Protein AF-A0A953SEN8-F1 (afdb_monomer_lite)

Secondary structure (DSSP, 8-state):
----B----SS----PPPHHHH-S-TTSEEEEEESS-TTTSS-EEEEEESSTT--SHHHHHHHSHHHHHHHHHHHHHH---SS--TTTT--TT-TTTT-S--HHHHHHHHHHTT-

Foldseek 3Di:
DWQWFFWDDPAWQWLFDPCVQLVDDRQQKTKTWDRQPPPVRTTTIGIATNDPPGPCSVVSCSVVVLVSLVVLLCQLVVDPDDQDDPRHGDDPPDPVNCPPTHSPSSNVTSVVRND

Radius of gyration: 13.32 Å; chains: 1; bounding box: 32×32×33 Å

Organism: NCBI:txid2884831

pLDDT: mean 70.6, std 16.2, range [24.42, 92.44]

Structure (mmCIF, N/CA/C/O backbone):
data_AF-A0A953SEN8-F1
#
_entry.id   AF-A0A953SEN8-F1
#
loop_
_atom_site.group_PDB
_atom_site.id
_atom_site.type_symbol
_atom_site.label_atom_id
_atom_site.label_alt_id
_atom_site.label_comp_id
_atom_site.label_asym_id
_atom_site.label_entity_id
_atom_site.label_seq_id
_atom_site.pdbx_PDB_ins_code
_atom_site.Cartn_x
_at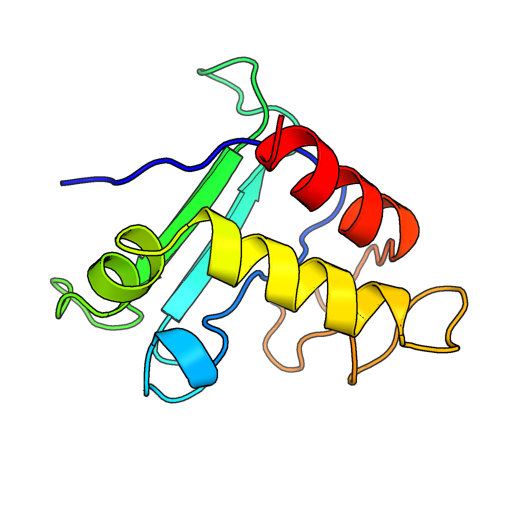om_site.Cartn_y
_atom_site.Cartn_z
_atom_site.occupancy
_atom_site.B_iso_or_equiv
_atom_site.auth_seq_id
_atom_site.auth_comp_id
_atom_site.auth_asym_id
_atom_site.auth_atom_id
_atom_site.pdbx_PDB_model_num
ATOM 1 N N . MET A 1 1 ? 8.966 -0.753 -17.377 1.00 24.42 1 MET A N 1
ATOM 2 C CA . MET A 1 1 ? 7.510 -0.806 -17.622 1.00 24.42 1 MET A CA 1
ATOM 3 C C . MET A 1 1 ? 6.857 -0.508 -16.292 1.00 24.42 1 MET A C 1
ATOM 5 O O . MET A 1 1 ? 6.739 -1.402 -15.468 1.00 24.42 1 MET A O 1
ATOM 9 N N . GLU A 1 2 ? 6.612 0.770 -16.041 1.00 26.69 2 GLU A N 1
ATOM 10 C CA . GLU A 1 2 ? 5.990 1.264 -14.815 1.00 26.69 2 GLU A CA 1
ATOM 11 C C . GLU A 1 2 ? 4.481 1.087 -14.964 1.00 26.69 2 GLU A C 1
ATOM 13 O O . GLU A 1 2 ? 3.890 1.531 -15.948 1.00 26.69 2 GLU A O 1
ATOM 18 N N . TYR A 1 3 ? 3.871 0.366 -14.037 1.00 32.38 3 TYR A N 1
ATOM 19 C CA . TYR A 1 3 ? 2.443 0.090 -14.047 1.00 32.38 3 TYR A CA 1
ATOM 20 C C . TYR A 1 3 ? 1.809 0.939 -12.941 1.00 32.38 3 TYR A C 1
ATOM 22 O O . TYR A 1 3 ? 2.192 0.837 -11.778 1.00 32.38 3 TYR A O 1
ATOM 30 N N . TYR A 1 4 ? 0.882 1.814 -13.327 1.00 30.19 4 TYR A N 1
ATOM 31 C CA . TYR A 1 4 ? 0.318 2.863 -12.479 1.00 30.19 4 TYR A CA 1
ATOM 32 C C . TYR A 1 4 ? -1.112 2.515 -12.059 1.00 30.19 4 TYR A C 1
ATOM 34 O O . TYR A 1 4 ? -1.932 2.165 -12.904 1.00 30.19 4 TYR A O 1
ATOM 42 N N . MET A 1 5 ? -1.429 2.671 -10.775 1.00 35.94 5 MET A N 1
ATOM 43 C CA . MET A 1 5 ? -2.776 2.509 -10.214 1.00 35.94 5 MET A CA 1
ATOM 44 C C . MET A 1 5 ? -3.094 3.719 -9.323 1.00 35.94 5 MET A C 1
ATOM 46 O O . MET A 1 5 ? -2.288 4.062 -8.469 1.00 35.94 5 MET A O 1
ATOM 50 N N . GLN A 1 6 ? -4.221 4.411 -9.528 1.00 30.31 6 GLN A N 1
ATOM 51 C CA . GLN A 1 6 ? -4.495 5.766 -8.996 1.00 30.31 6 GLN A CA 1
ATOM 52 C C . GLN A 1 6 ? -5.653 5.900 -7.971 1.00 30.31 6 GLN A C 1
ATOM 54 O O . GLN A 1 6 ? -6.793 5.760 -8.386 1.00 30.31 6 GLN A O 1
ATOM 59 N N . ALA A 1 7 ? -5.415 6.260 -6.688 1.00 30.50 7 ALA A N 1
ATOM 60 C CA . ALA A 1 7 ? -6.356 7.014 -5.793 1.00 3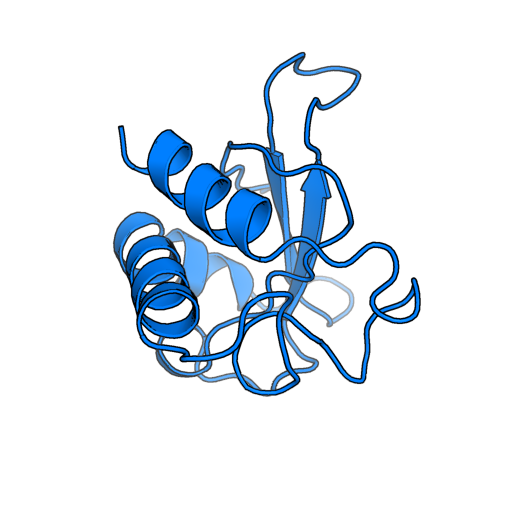0.50 7 ALA A CA 1
ATOM 61 C C . ALA A 1 7 ? -5.614 7.621 -4.533 1.00 30.50 7 ALA A C 1
ATOM 63 O O . ALA A 1 7 ? -4.384 7.549 -4.504 1.00 30.50 7 ALA A O 1
ATOM 64 N N . PHE A 1 8 ? -6.298 8.261 -3.550 1.00 33.97 8 PHE A N 1
ATOM 65 C CA . PHE A 1 8 ? -5.762 9.106 -2.432 1.00 33.97 8 PHE A CA 1
ATOM 66 C C . PHE A 1 8 ? -6.109 8.613 -1.018 1.00 33.97 8 PHE A C 1
ATOM 68 O O . PHE A 1 8 ? -7.293 8.423 -0.766 1.00 33.97 8 PHE A O 1
ATOM 75 N N . SER A 1 9 ? -5.150 8.641 -0.075 1.00 26.56 9 SER A N 1
ATOM 76 C CA . SER A 1 9 ? -5.335 9.080 1.329 1.00 26.56 9 SER A CA 1
ATOM 77 C C . SER A 1 9 ? -4.111 9.879 1.757 1.00 26.56 9 SER A C 1
ATOM 79 O O . SER A 1 9 ? -2.990 9.490 1.409 1.00 26.56 9 SER A O 1
ATOM 81 N N . GLY A 1 10 ? -4.312 10.983 2.481 1.00 28.02 10 GLY A N 1
ATOM 82 C CA . GLY A 1 10 ? -3.243 11.646 3.226 1.00 28.02 10 GLY A CA 1
ATOM 83 C C . GLY A 1 10 ? -2.578 10.620 4.124 1.00 28.02 10 GLY A C 1
ATOM 84 O O . GLY A 1 10 ? -3.260 9.719 4.602 1.00 28.02 10 GLY A O 1
ATOM 85 N N . GLU A 1 11 ? -1.276 10.782 4.350 1.00 35.50 11 GLU A N 1
ATOM 86 C CA . GLU A 1 11 ? -0.515 9.983 5.314 1.00 35.50 11 GLU A CA 1
ATOM 87 C C . GLU A 1 11 ? -0.108 8.610 4.744 1.00 35.50 11 GLU A C 1
ATOM 89 O O . GLU A 1 11 ? -0.863 7.926 4.054 1.00 35.50 11 GLU A O 1
ATOM 94 N N . GLN A 1 12 ? 1.176 8.279 4.882 1.00 37.88 12 GLN A N 1
ATOM 95 C CA . GLN A 1 12 ? 1.799 7.149 4.194 1.00 37.88 12 GLN A CA 1
ATOM 96 C C . GLN A 1 12 ? 1.185 5.833 4.686 1.00 37.88 12 GLN A C 1
ATOM 98 O O . GLN A 1 12 ? 1.517 5.363 5.771 1.00 37.88 12 GLN A O 1
ATOM 103 N N . VAL A 1 13 ? 0.309 5.229 3.884 1.00 39.69 13 VAL A N 1
ATOM 104 C CA . VAL A 1 13 ? -0.148 3.858 4.102 1.00 39.69 13 VAL A CA 1
ATOM 105 C C . VAL A 1 13 ? 0.755 3.006 3.240 1.00 39.69 13 VAL A C 1
ATOM 107 O O . VAL A 1 13 ? 0.696 3.072 2.013 1.00 39.69 13 VAL A O 1
ATOM 110 N N . GLU A 1 14 ? 1.633 2.240 3.873 1.00 43.06 14 GLU A N 1
ATOM 111 C CA . GLU A 1 14 ? 2.477 1.314 3.139 1.00 43.06 14 GLU A CA 1
ATOM 112 C C . GLU A 1 14 ? 1.597 0.195 2.574 1.00 43.06 14 GLU A C 1
ATOM 114 O O . GLU A 1 14 ? 1.128 -0.695 3.285 1.00 43.06 14 GLU A O 1
ATOM 119 N N . ILE A 1 15 ? 1.311 0.275 1.276 1.00 51.53 15 ILE A N 1
ATOM 120 C CA . ILE A 1 15 ? 0.506 -0.725 0.587 1.00 51.53 15 ILE A CA 1
ATOM 121 C C . ILE A 1 15 ? 1.448 -1.847 0.165 1.00 51.53 15 ILE A C 1
ATOM 123 O O . ILE A 1 15 ? 2.054 -1.807 -0.904 1.00 51.53 15 ILE A O 1
ATOM 127 N N . ARG A 1 16 ? 1.618 -2.836 1.040 1.00 55.69 16 ARG A N 1
ATOM 128 C CA . ARG A 1 16 ? 2.461 -4.000 0.749 1.00 55.69 16 ARG A CA 1
ATOM 129 C C . ARG A 1 16 ? 1.706 -5.075 -0.019 1.00 55.69 16 ARG A C 1
ATOM 131 O O . ARG A 1 16 ? 0.481 -5.153 0.014 1.00 55.69 16 ARG A O 1
ATOM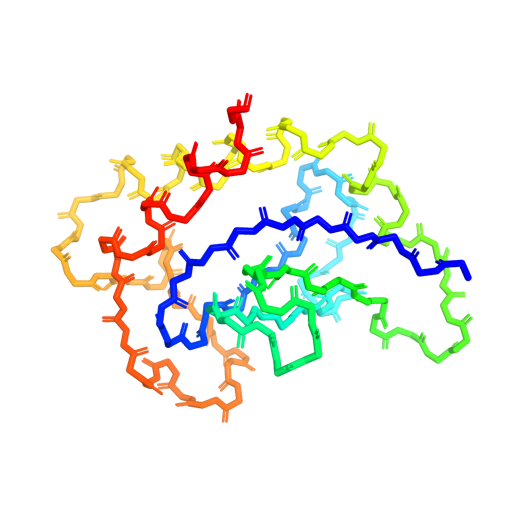 138 N N . GLY A 1 17 ? 2.438 -5.927 -0.728 1.00 51.47 17 GLY A N 1
ATOM 139 C CA . GLY A 1 17 ? 1.846 -7.081 -1.400 1.00 51.47 17 GLY A CA 1
ATOM 140 C C . GLY A 1 17 ? 1.029 -7.906 -0.406 1.00 51.47 17 GLY A C 1
ATOM 141 O O . GLY A 1 17 ? 1.543 -8.324 0.628 1.00 51.47 17 GLY A O 1
ATOM 142 N N . ASN A 1 18 ? -0.251 -8.127 -0.703 1.00 59.41 18 ASN A N 1
ATOM 143 C CA . ASN A 1 18 ? -1.016 -9.129 0.017 1.00 59.41 18 ASN A CA 1
ATOM 144 C C . ASN A 1 18 ? -0.448 -10.480 -0.455 1.00 59.41 18 ASN A C 1
ATOM 146 O O . ASN A 1 18 ? -0.526 -10.742 -1.660 1.00 59.41 18 ASN A O 1
ATOM 150 N N . PRO A 1 19 ? 0.127 -11.323 0.430 1.00 57.75 19 PRO A N 1
ATOM 151 C CA . PRO A 1 19 ? 0.750 -12.586 0.028 1.00 57.75 19 PRO A CA 1
ATOM 152 C C . PRO A 1 19 ? -0.200 -13.497 -0.757 1.00 57.75 19 PRO A C 1
ATOM 154 O O . PRO A 1 19 ? 0.252 -14.304 -1.565 1.00 57.75 19 PRO A O 1
ATOM 157 N N . LEU A 1 20 ? -1.515 -13.316 -0.578 1.00 63.22 20 LEU A N 1
ATOM 158 C CA . LEU A 1 20 ? -2.563 -13.969 -1.363 1.00 63.22 20 LEU A CA 1
ATOM 159 C C . LEU A 1 20 ? -2.426 -13.719 -2.879 1.00 63.22 20 LEU A C 1
ATOM 161 O O . LEU A 1 20 ? -2.811 -14.573 -3.670 1.00 63.22 20 LEU A O 1
ATOM 165 N N . PHE A 1 21 ? -1.885 -12.567 -3.283 1.00 65.88 21 PHE A N 1
ATOM 166 C CA . PHE A 1 21 ? -1.778 -12.132 -4.681 1.00 65.88 21 PHE A CA 1
ATOM 167 C C . PHE A 1 21 ? -0.349 -12.194 -5.223 1.00 65.88 21 PHE A C 1
ATOM 169 O O . PHE A 1 21 ? -0.147 -12.499 -6.396 1.00 65.88 21 PHE A O 1
ATOM 176 N N . SER A 1 22 ? 0.655 -11.911 -4.392 1.00 64.12 22 SER A N 1
ATOM 177 C CA . SER A 1 22 ? 2.053 -11.870 -4.832 1.00 64.12 22 SER A CA 1
ATOM 178 C C . SER A 1 22 ? 2.827 -13.168 -4.589 1.00 64.12 22 SER A C 1
ATOM 180 O O . SER A 1 22 ? 3.860 -13.367 -5.232 1.00 64.12 22 SER A O 1
ATOM 182 N N . LEU A 1 23 ? 2.334 -14.052 -3.704 1.00 72.31 23 LEU A N 1
ATOM 183 C CA . LEU A 1 23 ? 3.023 -15.267 -3.232 1.00 72.31 23 LEU A CA 1
ATOM 184 C C . LEU A 1 23 ? 4.466 -15.001 -2.758 1.00 72.31 23 LEU A C 1
ATOM 186 O O . LEU A 1 23 ? 5.333 -15.863 -2.884 1.00 72.31 23 LEU A O 1
ATOM 190 N N . CYS A 1 24 ? 4.724 -13.794 -2.257 1.00 73.81 24 CYS A N 1
ATOM 191 C CA . CYS A 1 24 ? 6.038 -13.340 -1.818 1.00 73.81 24 CYS A CA 1
ATOM 192 C C . CYS A 1 24 ? 6.021 -12.970 -0.334 1.00 73.81 24 CYS A C 1
ATOM 194 O O . CYS A 1 24 ? 4.950 -12.768 0.254 1.00 73.81 24 CYS A O 1
ATOM 196 N N . ASP A 1 25 ? 7.207 -12.845 0.254 1.00 75.75 25 ASP A N 1
ATOM 197 C CA . ASP A 1 25 ? 7.339 -12.362 1.619 1.00 75.75 25 ASP A CA 1
ATOM 198 C C . ASP A 1 25 ? 7.022 -10.866 1.688 1.00 75.75 25 ASP A C 1
ATOM 200 O O . ASP A 1 25 ? 7.058 -10.119 0.704 1.00 75.75 25 ASP A O 1
ATOM 204 N N . LYS A 1 26 ? 6.710 -10.403 2.900 1.00 64.44 26 LYS A N 1
ATOM 205 C CA . LYS A 1 26 ? 6.302 -9.017 3.163 1.00 64.44 26 LYS A CA 1
ATOM 206 C C . LYS A 1 26 ? 7.337 -7.974 2.701 1.00 64.44 26 LYS A C 1
ATOM 208 O O . LYS A 1 26 ? 6.970 -6.843 2.390 1.00 64.44 26 LYS A O 1
ATOM 213 N N . GLY A 1 27 ? 8.622 -8.329 2.686 1.00 69.44 27 GLY A N 1
ATOM 214 C CA . GLY A 1 27 ? 9.710 -7.436 2.274 1.00 69.44 27 GLY A CA 1
ATOM 215 C C . GLY A 1 27 ? 9.892 -7.310 0.760 1.00 69.44 27 GLY A C 1
ATOM 216 O O . GLY A 1 27 ? 10.592 -6.405 0.314 1.00 69.44 27 GLY A O 1
ATOM 217 N N . ASP A 1 28 ? 9.260 -8.179 -0.028 1.00 78.81 28 ASP A N 1
ATOM 218 C CA . ASP A 1 28 ? 9.615 -8.360 -1.439 1.00 78.81 28 ASP A CA 1
ATOM 219 C C . ASP A 1 28 ? 8.893 -7.388 -2.382 1.00 78.81 28 ASP A C 1
ATOM 221 O O . ASP A 1 28 ? 9.304 -7.205 -3.529 1.00 78.81 28 ASP A O 1
ATOM 225 N N . ILE A 1 29 ? 7.816 -6.760 -1.906 1.00 76.62 29 ILE A N 1
ATOM 226 C CA . ILE A 1 29 ? 7.101 -5.683 -2.593 1.00 76.62 29 ILE A CA 1
ATOM 227 C C . ILE A 1 29 ? 7.007 -4.495 -1.642 1.00 76.62 29 ILE A C 1
ATOM 229 O O . ILE A 1 29 ? 6.469 -4.614 -0.538 1.00 76.62 29 ILE A O 1
ATOM 233 N N . GLY A 1 30 ? 7.495 -3.347 -2.101 1.00 74.69 30 GLY A N 1
ATOM 234 C CA . GLY A 1 30 ? 7.287 -2.058 -1.457 1.00 74.69 30 GLY A CA 1
ATOM 235 C C . GLY A 1 30 ? 6.259 -1.219 -2.208 1.00 74.69 30 GLY A C 1
ATOM 236 O O . GLY A 1 30 ? 5.900 -1.505 -3.356 1.00 74.69 30 GLY A O 1
ATOM 237 N N . GLY A 1 31 ? 5.797 -0.154 -1.560 1.00 74.69 31 GLY A N 1
ATOM 238 C CA . GLY A 1 31 ? 4.894 0.788 -2.195 1.00 74.69 31 GLY A CA 1
ATOM 239 C C . GLY A 1 31 ? 4.892 2.158 -1.539 1.00 74.69 31 GLY A C 1
ATOM 240 O O . GLY A 1 31 ? 5.189 2.302 -0.356 1.00 74.69 31 GLY A O 1
ATOM 241 N N . VAL A 1 32 ? 4.548 3.170 -2.333 1.00 72.25 32 VAL A N 1
ATOM 242 C CA . VAL A 1 32 ? 4.359 4.553 -1.881 1.00 72.25 32 VAL A CA 1
ATOM 243 C C . VAL A 1 32 ? 3.044 5.065 -2.442 1.00 72.25 32 VAL A C 1
ATOM 245 O O . VAL A 1 32 ? 2.751 4.893 -3.626 1.00 72.25 32 VAL A O 1
ATOM 248 N N . ASN A 1 33 ? 2.254 5.722 -1.601 1.00 71.31 33 ASN A N 1
ATOM 249 C CA . ASN A 1 33 ? 1.031 6.391 -2.009 1.00 71.31 33 ASN A CA 1
ATOM 250 C C . ASN A 1 33 ? 1.206 7.913 -2.049 1.00 71.31 33 ASN A C 1
ATOM 252 O O . ASN A 1 33 ? 1.751 8.532 -1.137 1.00 71.31 33 ASN A O 1
ATOM 256 N N . TYR A 1 34 ? 0.661 8.523 -3.095 1.00 67.44 34 TYR A N 1
ATOM 257 C CA . TYR A 1 34 ? 0.462 9.953 -3.220 1.00 67.44 34 TYR A CA 1
ATOM 258 C C . TYR A 1 34 ? -1.024 10.238 -3.188 1.00 67.44 34 TYR A C 1
ATOM 260 O O . TYR A 1 34 ? -1.781 9.880 -4.082 1.00 67.44 34 TYR A O 1
ATOM 268 N N . SER A 1 35 ? -1.412 10.985 -2.173 1.00 67.00 35 SER A N 1
ATOM 269 C CA . SER A 1 35 ? -2.653 11.732 -2.147 1.00 67.00 35 SER A CA 1
ATOM 270 C C . SER A 1 35 ? -2.905 12.524 -3.438 1.00 67.00 35 SER A C 1
ATOM 272 O O . SER A 1 35 ? -3.897 12.339 -4.125 1.00 67.00 35 SER A O 1
ATOM 274 N N . LEU A 1 36 ? -1.991 13.416 -3.792 1.00 69.44 36 LEU A N 1
ATOM 275 C CA . LEU A 1 36 ? -2.069 14.206 -5.010 1.00 69.44 36 LEU A CA 1
ATOM 276 C C . LEU A 1 36 ? -0.662 14.232 -5.577 1.00 69.44 36 LEU A C 1
ATOM 278 O O . LEU A 1 36 ? 0.216 14.880 -5.010 1.00 69.44 36 LEU A O 1
ATOM 282 N N . HIS A 1 37 ? -0.423 13.480 -6.646 1.00 75.75 37 HIS A N 1
ATOM 283 C CA . HIS A 1 37 ? 0.903 13.449 -7.242 1.00 75.75 37 HIS A CA 1
ATOM 284 C C . HIS A 1 37 ? 1.222 14.828 -7.844 1.00 75.75 37 HIS A C 1
ATOM 286 O O . HIS A 1 37 ? 0.372 15.364 -8.565 1.00 75.75 37 HIS A O 1
ATOM 292 N N . PRO A 1 38 ? 2.411 15.405 -7.588 1.00 77.00 38 PRO A N 1
ATOM 293 C CA . PRO A 1 38 ? 2.750 16.761 -8.029 1.00 77.00 38 PRO A CA 1
ATOM 294 C C . PRO A 1 38 ? 2.589 16.944 -9.542 1.00 77.00 38 PRO A C 1
ATOM 296 O O . PRO A 1 38 ? 2.038 17.950 -9.984 1.00 77.00 38 PRO A O 1
ATOM 299 N N . ASP A 1 39 ? 2.977 15.932 -10.319 1.00 84.38 39 ASP A N 1
ATOM 300 C CA . ASP A 1 39 ? 2.916 16.007 -11.781 1.00 84.38 39 ASP A CA 1
ATOM 301 C C . ASP A 1 39 ? 1.555 15.593 -12.350 1.00 84.38 39 ASP A C 1
ATOM 303 O O . ASP A 1 39 ? 0.996 16.268 -13.213 1.00 84.38 39 ASP A O 1
ATOM 307 N N . PHE A 1 40 ? 0.985 14.488 -11.860 1.00 74.75 40 PHE A N 1
ATOM 308 C CA . PHE A 1 40 ? -0.236 13.925 -12.437 1.00 74.75 40 PHE A CA 1
ATOM 309 C C . PHE A 1 40 ? -1.500 14.625 -11.942 1.00 74.75 40 PHE A C 1
ATOM 311 O O . PHE A 1 40 ? -2.563 14.459 -12.537 1.00 74.75 40 PHE A O 1
ATOM 318 N N . ARG A 1 41 ? -1.400 15.405 -10.855 1.00 80.25 41 ARG A N 1
ATOM 319 C CA . ARG A 1 41 ? -2.517 16.104 -10.194 1.00 80.25 41 ARG A CA 1
ATOM 320 C C . ARG A 1 41 ? -3.729 15.206 -9.947 1.00 80.25 41 ARG A C 1
ATOM 322 O O . ARG A 1 41 ? -4.868 15.662 -9.905 1.00 80.25 41 ARG A O 1
ATOM 329 N N . THR A 1 42 ? -3.447 13.927 -9.780 1.00 72.38 42 THR A N 1
ATOM 330 C CA . THR A 1 42 ? -4.376 12.868 -9.449 1.00 72.38 42 THR A CA 1
ATOM 331 C C . THR A 1 42 ? -3.712 12.045 -8.359 1.00 72.38 42 THR A C 1
ATOM 333 O O . THR A 1 42 ? -2.478 12.072 -8.218 1.00 72.38 42 THR A O 1
ATOM 336 N N . PRO A 1 43 ? -4.490 11.334 -7.559 1.00 71.69 43 PRO A N 1
ATOM 337 C CA . PRO A 1 43 ? -3.894 10.455 -6.584 1.00 71.69 43 PRO A CA 1
ATOM 338 C C . PRO A 1 43 ? -3.245 9.193 -7.195 1.00 71.69 43 PRO A C 1
ATOM 340 O O . PRO A 1 43 ? -3.645 8.754 -8.270 1.00 71.69 43 PRO A O 1
ATOM 343 N N . ALA A 1 44 ? -2.251 8.591 -6.537 1.00 72.44 44 ALA A N 1
ATOM 344 C CA . ALA A 1 44 ? -1.440 7.503 -7.097 1.00 72.44 44 ALA A CA 1
ATOM 345 C C . ALA A 1 44 ? -0.919 6.502 -6.052 1.00 72.44 44 ALA A C 1
ATOM 347 O O . ALA A 1 44 ? -0.487 6.890 -4.973 1.00 72.44 44 ALA A O 1
ATOM 348 N N . ILE A 1 45 ? -0.892 5.215 -6.403 1.00 74.75 45 ILE A N 1
ATOM 349 C CA . ILE A 1 45 ? -0.141 4.150 -5.728 1.00 74.75 45 ILE A CA 1
ATOM 350 C C . ILE A 1 45 ? 0.978 3.714 -6.661 1.00 74.75 45 ILE A C 1
ATOM 352 O O . ILE A 1 45 ? 0.743 3.364 -7.820 1.00 74.75 45 ILE A O 1
ATOM 356 N N . PHE A 1 46 ? 2.185 3.672 -6.120 1.00 77.69 46 PHE A N 1
ATOM 357 C CA . PHE A 1 46 ? 3.345 3.087 -6.764 1.00 77.69 46 PHE A CA 1
ATOM 358 C C . PHE A 1 46 ? 3.686 1.792 -6.056 1.00 77.69 46 PHE A C 1
ATOM 360 O O . PHE A 1 46 ? 3.778 1.769 -4.830 1.00 77.69 46 PHE A O 1
ATOM 367 N N . LEU A 1 47 ? 3.892 0.738 -6.836 1.00 78.25 47 LEU A N 1
ATOM 368 C CA . LEU A 1 47 ? 4.388 -0.543 -6.358 1.00 78.25 47 LEU A CA 1
ATOM 369 C C . LEU A 1 47 ? 5.724 -0.828 -7.024 1.00 78.25 47 LEU A C 1
ATOM 371 O O . LEU A 1 47 ? 5.875 -0.619 -8.229 1.00 78.25 47 LEU A O 1
ATOM 375 N N . TYR A 1 48 ? 6.676 -1.327 -6.248 1.00 79.50 48 TYR A N 1
ATOM 376 C CA . TYR A 1 48 ? 7.983 -1.729 -6.750 1.00 79.50 48 TYR A CA 1
ATOM 377 C C . TYR A 1 48 ? 8.443 -3.030 -6.099 1.00 79.50 48 TYR A C 1
ATOM 379 O O . TYR A 1 48 ? 8.091 -3.346 -4.961 1.00 79.50 48 TYR A O 1
ATOM 387 N N . ASP A 1 49 ? 9.237 -3.795 -6.842 1.00 83.44 49 ASP A N 1
ATOM 388 C CA . ASP A 1 49 ? 9.902 -4.971 -6.297 1.00 83.44 49 ASP A CA 1
ATOM 389 C C . ASP A 1 49 ? 11.009 -4.519 -5.335 1.00 83.44 49 ASP A C 1
ATOM 391 O O . ASP A 1 49 ? 11.760 -3.588 -5.629 1.00 83.44 49 ASP A O 1
ATOM 395 N N . GLY A 1 50 ? 11.151 -5.212 -4.208 1.00 79.69 50 GLY A N 1
ATOM 396 C CA . GLY A 1 50 ? 12.234 -4.997 -3.244 1.00 79.69 50 GLY A CA 1
ATOM 397 C C . GLY A 1 50 ? 13.608 -5.469 -3.737 1.00 79.69 50 GLY A C 1
ATOM 398 O O . GLY A 1 50 ? 14.603 -5.297 -3.037 1.00 79.69 50 GLY A O 1
ATOM 399 N N . TYR A 1 51 ? 13.675 -6.057 -4.936 1.00 82.44 51 TYR A N 1
ATOM 400 C CA . TYR A 1 51 ? 14.893 -6.583 -5.544 1.00 82.44 51 TYR A CA 1
ATOM 401 C C . TYR A 1 51 ? 15.433 -5.642 -6.619 1.00 82.44 51 TYR A C 1
ATOM 403 O O . TYR A 1 51 ? 14.699 -5.205 -7.509 1.00 82.44 51 TYR A O 1
ATOM 411 N N . GLU A 1 52 ? 16.742 -5.389 -6.579 1.00 83.69 52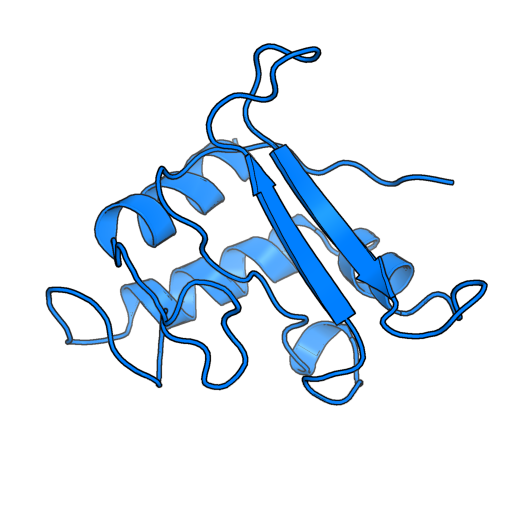 GLU A N 1
ATOM 412 C CA . GLU A 1 52 ? 17.435 -4.612 -7.605 1.00 83.69 52 GLU A CA 1
ATOM 413 C C . GLU A 1 52 ? 17.225 -5.229 -8.999 1.00 83.69 52 GLU A C 1
ATOM 415 O O . GLU A 1 52 ? 17.313 -6.443 -9.186 1.00 83.69 52 GLU A O 1
ATOM 420 N N . GLY A 1 53 ? 16.903 -4.384 -9.981 1.00 85.50 53 GLY A N 1
ATOM 421 C CA . GLY A 1 53 ? 16.584 -4.807 -11.349 1.00 85.50 53 GLY A CA 1
ATOM 422 C C . GLY A 1 53 ? 15.158 -5.336 -11.554 1.00 85.50 53 GLY A C 1
ATOM 423 O O . GLY A 1 53 ? 14.712 -5.394 -12.699 1.00 85.50 53 GLY A O 1
ATOM 424 N N . GLY A 1 54 ? 14.422 -5.638 -10.479 1.00 84.69 54 GLY A N 1
ATOM 425 C CA . GLY A 1 54 ? 13.059 -6.163 -10.528 1.00 84.69 54 GLY A CA 1
ATOM 426 C C . GLY A 1 54 ? 12.989 -7.621 -10.994 1.00 84.69 54 GLY A C 1
ATOM 427 O O . GLY A 1 54 ? 13.632 -8.034 -11.956 1.00 84.69 54 GLY A O 1
ATOM 428 N N . ILE A 1 55 ? 12.162 -8.416 -10.323 1.00 87.12 55 ILE A N 1
ATOM 429 C CA . ILE A 1 55 ? 11.950 -9.842 -10.620 1.00 87.12 55 ILE A CA 1
ATOM 430 C C . ILE A 1 55 ? 10.507 -10.148 -11.059 1.00 87.12 55 ILE A C 1
ATOM 432 O O . ILE A 1 55 ? 10.164 -11.296 -11.339 1.00 87.12 55 ILE A O 1
ATOM 436 N N . GLY A 1 56 ? 9.659 -9.121 -11.162 1.00 83.75 56 GLY A N 1
ATOM 437 C CA . GLY A 1 56 ? 8.296 -9.188 -11.678 1.00 83.75 56 GLY A CA 1
ATOM 438 C C . GLY A 1 56 ? 7.231 -9.546 -10.641 1.00 83.75 56 GLY A C 1
ATOM 439 O O . GLY A 1 56 ? 6.161 -10.014 -11.032 1.00 83.75 56 GLY A O 1
ATOM 440 N N . LEU A 1 57 ? 7.480 -9.341 -9.344 1.00 81.00 57 LEU A N 1
ATOM 441 C CA . LEU A 1 57 ? 6.489 -9.638 -8.298 1.00 81.00 57 LEU A CA 1
ATOM 442 C C . LEU A 1 57 ? 5.304 -8.678 -8.359 1.00 81.00 57 LEU A C 1
ATOM 444 O O . LEU A 1 57 ? 4.148 -9.101 -8.383 1.00 81.00 57 LEU A O 1
ATOM 448 N N . THR A 1 58 ? 5.593 -7.388 -8.470 1.00 81.00 58 THR A N 1
ATOM 449 C CA . THR A 1 58 ? 4.590 -6.333 -8.645 1.00 81.00 58 THR A CA 1
ATOM 450 C C . THR A 1 58 ? 3.716 -6.550 -9.868 1.00 81.00 58 THR A C 1
ATOM 452 O O . THR A 1 58 ? 2.514 -6.307 -9.807 1.00 81.00 58 THR A O 1
ATOM 455 N N . ARG A 1 59 ? 4.271 -7.089 -10.959 1.00 83.06 59 ARG A N 1
ATOM 456 C CA . ARG A 1 59 ? 3.500 -7.380 -12.173 1.00 83.06 59 ARG A CA 1
ATOM 457 C C . ARG A 1 59 ? 2.320 -8.315 -11.905 1.00 83.06 59 ARG A C 1
ATOM 459 O O . ARG A 1 59 ? 1.243 -8.060 -12.421 1.00 83.06 59 ARG A O 1
ATOM 466 N N . ARG A 1 60 ? 2.494 -9.328 -11.050 1.00 79.50 60 ARG A N 1
ATOM 467 C CA . ARG A 1 60 ? 1.402 -10.247 -10.685 1.00 79.50 60 ARG A CA 1
ATOM 468 C C . ARG A 1 60 ? 0.266 -9.541 -9.956 1.00 79.50 60 ARG A C 1
ATOM 470 O O . ARG A 1 60 ? -0.895 -9.816 -10.221 1.00 79.50 60 ARG A O 1
ATOM 477 N N . VAL A 1 61 ? 0.600 -8.609 -9.065 1.00 77.06 61 VAL A N 1
ATOM 478 C CA . VAL A 1 61 ? -0.396 -7.791 -8.357 1.00 77.06 61 VAL A CA 1
ATOM 479 C C . VAL A 1 61 ? -1.185 -6.933 -9.348 1.00 77.06 61 VAL A C 1
ATOM 481 O O . VAL A 1 61 ? -2.400 -6.784 -9.234 1.00 77.06 61 VAL A O 1
ATOM 484 N N . LEU A 1 62 ? -0.491 -6.404 -10.353 1.00 78.00 62 LEU A N 1
ATOM 485 C CA . LEU A 1 62 ? -1.049 -5.526 -11.377 1.00 78.00 62 LEU A CA 1
ATOM 486 C C . LEU A 1 62 ? -1.837 -6.262 -12.465 1.00 78.00 62 LEU A C 1
ATOM 488 O O . LEU A 1 62 ? -2.576 -5.612 -13.200 1.00 78.00 62 LEU A O 1
ATOM 492 N N . ASP A 1 63 ? -1.726 -7.588 -12.545 1.00 84.62 63 ASP A N 1
ATOM 493 C CA . ASP A 1 63 ? -2.603 -8.418 -13.374 1.00 84.62 63 ASP A CA 1
ATOM 494 C C . ASP A 1 63 ? -4.003 -8.576 -12.736 1.00 84.62 63 ASP A C 1
ATOM 496 O O . ASP A 1 63 ? -4.980 -8.812 -13.446 1.00 84.62 63 ASP A O 1
ATOM 500 N N . THR A 1 64 ? -4.129 -8.395 -11.411 1.00 83.25 64 THR A N 1
ATOM 501 C CA . THR A 1 64 ? -5.407 -8.446 -10.664 1.00 83.25 64 THR A CA 1
ATOM 502 C C . THR A 1 64 ? -5.607 -7.222 -9.754 1.00 83.25 64 THR A C 1
ATOM 504 O O . THR A 1 64 ? -5.736 -7.346 -8.528 1.00 83.25 64 THR A O 1
ATOM 507 N N . PRO A 1 65 ? -5.605 -6.010 -10.329 1.00 79.25 65 PRO A N 1
ATOM 508 C CA . PRO A 1 65 ? -5.554 -4.766 -9.573 1.00 79.25 65 PRO A CA 1
ATOM 509 C C . PRO A 1 65 ? -6.794 -4.541 -8.700 1.00 79.25 65 PRO A C 1
ATOM 511 O O . PRO A 1 65 ? -6.693 -4.123 -7.547 1.00 79.25 65 PRO A O 1
ATOM 514 N N . ALA A 1 66 ? -7.977 -4.831 -9.243 1.00 83.38 66 ALA A N 1
ATOM 515 C CA . ALA A 1 66 ? -9.244 -4.601 -8.562 1.00 83.38 66 ALA A CA 1
ATOM 516 C C . ALA A 1 66 ? -9.439 -5.566 -7.386 1.00 83.38 66 ALA A C 1
ATOM 518 O O . ALA A 1 66 ? -9.852 -5.155 -6.303 1.00 83.38 66 ALA A O 1
ATOM 519 N N . GLU A 1 67 ? -9.130 -6.847 -7.576 1.00 84.75 67 GLU A N 1
ATOM 520 C CA . GLU A 1 67 ? -9.212 -7.882 -6.544 1.00 84.75 67 GLU A CA 1
ATOM 521 C C . GLU A 1 67 ? -8.256 -7.577 -5.394 1.00 84.75 67 GLU A C 1
ATOM 523 O O . GLU A 1 67 ? -8.638 -7.659 -4.224 1.00 84.75 67 GLU A O 1
ATOM 528 N N . TRP A 1 68 ? -7.039 -7.152 -5.726 1.00 79.12 68 TRP A N 1
ATOM 529 C CA . TRP A 1 68 ? -6.050 -6.757 -4.738 1.00 79.12 68 TRP A CA 1
ATOM 530 C C . TRP A 1 68 ? -6.543 -5.577 -3.887 1.00 79.12 68 TRP A C 1
ATOM 532 O O . TRP A 1 68 ? -6.548 -5.662 -2.657 1.00 79.12 68 TRP A O 1
ATOM 542 N N . ILE A 1 69 ? -7.076 -4.525 -4.515 1.00 79.81 69 ILE A N 1
ATOM 543 C CA . ILE A 1 69 ? -7.646 -3.364 -3.810 1.00 79.81 69 ILE A CA 1
ATOM 544 C C . ILE A 1 69 ? -8.867 -3.744 -2.961 1.00 79.81 69 ILE A C 1
ATOM 546 O O . ILE A 1 69 ? -9.009 -3.264 -1.832 1.00 79.81 69 ILE A O 1
ATOM 550 N N . ARG A 1 70 ? -9.756 -4.608 -3.466 1.00 84.31 70 ARG A N 1
ATOM 551 C CA . ARG A 1 70 ? -10.908 -5.105 -2.694 1.00 84.31 70 ARG A CA 1
ATOM 552 C C . ARG A 1 70 ? -10.456 -5.839 -1.436 1.00 84.31 70 ARG A C 1
ATOM 554 O O . ARG A 1 70 ? -10.991 -5.558 -0.368 1.00 84.31 70 ARG A O 1
ATOM 561 N N . SER A 1 71 ? -9.431 -6.687 -1.536 1.00 81.38 71 SER A N 1
ATOM 562 C CA . SER A 1 71 ? -8.896 -7.413 -0.377 1.00 81.38 71 SER A CA 1
ATOM 563 C C . SER A 1 71 ? -8.402 -6.468 0.725 1.00 81.38 71 SER A C 1
ATOM 565 O O . SER A 1 71 ? -8.685 -6.677 1.903 1.00 81.38 71 SER A O 1
ATOM 567 N N . PHE A 1 72 ? -7.751 -5.364 0.344 1.00 77.56 72 PHE A N 1
ATOM 568 C CA . PHE A 1 72 ? -7.339 -4.319 1.280 1.00 77.56 72 PHE A CA 1
ATOM 569 C C . PHE A 1 72 ? -8.532 -3.667 1.982 1.00 77.56 72 PHE A C 1
ATOM 571 O O . PHE A 1 72 ? -8.526 -3.518 3.205 1.00 77.56 72 PHE A O 1
ATOM 578 N N . ARG A 1 73 ? -9.587 -3.320 1.232 1.00 83.44 73 ARG A N 1
ATOM 579 C CA . ARG A 1 73 ? -10.819 -2.747 1.808 1.00 83.44 73 ARG A CA 1
ATOM 580 C C . ARG A 1 73 ? -11.474 -3.686 2.808 1.00 83.44 73 ARG A C 1
ATOM 582 O O . ARG A 1 73 ? -11.933 -3.221 3.846 1.00 83.44 73 ARG A O 1
ATOM 589 N N . GLU A 1 74 ? -11.529 -4.977 2.499 1.00 85.94 74 GLU A N 1
ATOM 590 C CA . GLU A 1 74 ? -12.131 -5.987 3.372 1.00 85.94 74 GLU A CA 1
ATOM 591 C C . GLU A 1 74 ? -11.368 -6.118 4.693 1.00 85.94 74 GLU A C 1
ATOM 593 O O . GLU A 1 74 ? -11.986 -6.088 5.757 1.00 85.94 74 GLU A O 1
ATOM 598 N N . ILE A 1 75 ? -10.032 -6.170 4.648 1.00 82.88 75 ILE A N 1
ATOM 599 C CA . ILE A 1 75 ? -9.185 -6.240 5.850 1.00 82.88 75 ILE A CA 1
ATOM 600 C C . ILE A 1 75 ? -9.374 -4.998 6.727 1.00 82.88 75 ILE A C 1
ATOM 602 O O . ILE A 1 75 ? -9.606 -5.105 7.934 1.00 82.88 75 ILE A O 1
ATOM 606 N N . ILE A 1 76 ? -9.295 -3.806 6.130 1.00 83.94 76 ILE A N 1
ATOM 607 C CA . ILE A 1 76 ? -9.399 -2.554 6.886 1.00 83.94 76 ILE A CA 1
ATOM 608 C C . ILE A 1 76 ? -10.822 -2.379 7.435 1.00 83.94 76 ILE A C 1
ATOM 610 O O . ILE A 1 76 ? -10.994 -2.006 8.598 1.00 83.94 76 ILE A O 1
ATOM 614 N N . GLY A 1 77 ? -11.838 -2.686 6.625 1.00 86.62 77 GLY A N 1
ATOM 615 C CA . GLY A 1 77 ? -13.252 -2.525 6.965 1.00 86.62 77 GLY A CA 1
ATOM 616 C C . GLY A 1 77 ? -13.759 -3.547 7.979 1.00 86.62 77 GLY A C 1
ATOM 617 O O . GLY A 1 77 ? -14.633 -3.222 8.777 1.00 86.62 77 GLY A O 1
ATOM 618 N N . GLY A 1 78 ? -13.191 -4.755 7.994 1.00 89.06 78 GLY A N 1
ATOM 619 C CA . GLY A 1 78 ? -13.517 -5.801 8.968 1.00 89.06 78 GLY A CA 1
ATOM 620 C C . GLY A 1 78 ? -12.849 -5.620 10.335 1.00 89.06 78 GLY A C 1
ATOM 621 O O . GLY A 1 78 ? -13.202 -6.303 11.294 1.00 89.06 78 GLY A O 1
ATOM 622 N N . CYS A 1 79 ? -11.881 -4.711 10.454 1.00 86.75 79 CYS A N 1
ATOM 623 C CA . CYS A 1 79 ? -11.178 -4.468 11.707 1.00 86.75 79 CYS A CA 1
ATOM 624 C C . CYS A 1 79 ? -12.005 -3.579 12.656 1.00 86.75 79 CYS A C 1
ATOM 626 O O . CYS A 1 79 ? -12.531 -2.551 12.237 1.00 86.75 79 CYS A O 1
ATOM 628 N N . ALA A 1 80 ? -12.051 -3.908 13.951 1.00 92.44 80 ALA A N 1
ATOM 629 C CA . ALA A 1 80 ? -12.820 -3.160 14.955 1.00 92.44 80 ALA A CA 1
ATOM 630 C C . ALA A 1 80 ? -12.130 -1.889 15.497 1.00 92.44 80 ALA A C 1
ATOM 632 O O . ALA A 1 80 ? -12.757 -1.126 16.222 1.00 92.44 80 ALA A O 1
ATOM 633 N N . SER A 1 81 ? -10.847 -1.659 15.189 1.00 89.94 81 SER A N 1
ATOM 634 C CA . SER A 1 81 ? -10.116 -0.475 15.670 1.00 89.94 81 SER A CA 1
ATOM 635 C C . SER A 1 81 ? -10.700 0.832 15.120 1.00 89.94 81 SER A C 1
ATOM 637 O O . SER A 1 81 ? -11.152 0.870 13.978 1.00 89.94 81 SER A O 1
ATOM 639 N N . GLU A 1 82 ? -10.659 1.916 15.893 1.00 86.25 82 GLU A N 1
ATOM 640 C CA . GLU A 1 82 ? -11.114 3.230 15.410 1.00 86.25 82 GLU A CA 1
ATOM 641 C C . GLU A 1 82 ? -10.033 3.914 14.564 1.00 86.25 82 GLU A C 1
ATOM 643 O O . GLU A 1 82 ? -10.283 4.262 13.409 1.00 86.25 82 GLU A O 1
ATOM 648 N N . ASP A 1 83 ? -8.814 4.002 15.101 1.00 79.62 83 ASP A N 1
ATOM 649 C CA . ASP A 1 83 ? -7.714 4.763 14.489 1.00 79.62 83 ASP A CA 1
ATOM 650 C C . ASP A 1 83 ? -6.783 3.907 13.614 1.00 79.62 83 ASP A C 1
ATOM 652 O O . ASP A 1 83 ? -6.054 4.422 12.771 1.00 79.62 83 ASP A O 1
ATOM 656 N N . GLY A 1 84 ? -6.825 2.582 13.780 1.00 80.62 84 GLY A N 1
ATOM 657 C CA . GLY A 1 84 ? -5.928 1.646 13.100 1.00 80.62 84 GLY A CA 1
ATOM 658 C C . GLY A 1 84 ? -5.051 0.829 14.049 1.00 80.62 84 GLY A C 1
ATOM 659 O O . GLY A 1 84 ? -4.847 1.186 15.205 1.00 80.62 84 GLY A O 1
ATOM 660 N N . CYS A 1 85 ? -4.565 -0.326 13.589 1.00 83.88 85 CYS A N 1
ATOM 661 C CA . CYS A 1 85 ? -3.719 -1.225 14.382 1.00 83.88 85 CYS A CA 1
ATOM 662 C C . CYS A 1 85 ? -2.784 -2.068 13.483 1.00 83.88 85 CYS A C 1
ATOM 664 O O . CYS A 1 85 ? -2.952 -2.051 12.256 1.00 83.88 85 CYS A O 1
ATOM 666 N N . PRO A 1 86 ? -1.844 -2.847 14.065 1.00 81.25 86 PRO A N 1
ATOM 667 C CA . PRO A 1 86 ? -0.954 -3.761 13.329 1.00 81.25 86 PRO A CA 1
ATOM 668 C C . PRO A 1 86 ? -1.653 -4.788 12.439 1.00 81.25 86 PRO A C 1
ATOM 670 O O . PRO A 1 86 ? -1.034 -5.336 11.535 1.00 81.25 86 PRO A O 1
ATOM 673 N N . SER A 1 87 ? -2.931 -5.071 12.689 1.00 80.25 87 SER A N 1
ATOM 674 C CA . SER A 1 87 ? -3.696 -6.047 11.913 1.00 80.25 87 SER A CA 1
ATOM 675 C C . SER A 1 87 ? -4.394 -5.456 10.687 1.00 80.25 87 SER A C 1
ATOM 677 O O . SER A 1 87 ? -4.970 -6.225 9.924 1.00 80.25 87 SER A O 1
ATOM 679 N N . CYS A 1 88 ? -4.404 -4.129 10.504 1.00 79.69 88 CYS A N 1
ATOM 680 C CA . CYS A 1 88 ? -5.128 -3.510 9.390 1.00 79.69 88 CYS A CA 1
ATOM 681 C C . CYS A 1 88 ? -4.352 -2.435 8.626 1.00 79.69 88 CYS A C 1
ATOM 683 O O . CYS A 1 88 ? -4.298 -2.519 7.405 1.00 79.69 88 CYS A O 1
ATOM 685 N N . VAL A 1 89 ? -3.777 -1.436 9.301 1.00 77.25 89 VAL A N 1
ATOM 686 C CA . VAL A 1 89 ? -3.190 -0.258 8.624 1.00 77.25 89 VAL A CA 1
ATOM 687 C C . VAL A 1 89 ? -1.772 0.086 9.073 1.00 77.25 89 VAL A C 1
ATOM 689 O O . VAL A 1 89 ? -1.125 0.884 8.408 1.00 77.25 89 VAL A O 1
ATOM 692 N N . GLN A 1 90 ? -1.272 -0.494 10.172 1.00 81.06 90 GLN A N 1
ATOM 693 C CA . GLN A 1 90 ? 0.113 -0.262 10.591 1.00 81.06 90 GLN A CA 1
ATOM 694 C C . GLN A 1 90 ? 1.076 -1.266 9.953 1.00 81.06 90 GLN A C 1
ATOM 696 O O . GLN A 1 90 ? 0.781 -2.459 9.858 1.00 81.06 90 GLN A O 1
ATOM 701 N N . ASP A 1 91 ? 2.277 -0.790 9.637 1.00 74.62 91 ASP A N 1
ATOM 702 C CA . ASP A 1 91 ? 3.401 -1.596 9.191 1.00 74.62 91 ASP A CA 1
ATOM 703 C C . ASP A 1 91 ? 4.595 -1.507 10.172 1.00 74.62 91 ASP A C 1
ATOM 705 O O . ASP A 1 91 ? 5.111 -0.412 10.410 1.00 74.62 91 ASP A O 1
ATOM 709 N N . PRO A 1 92 ? 5.101 -2.626 10.735 1.00 69.00 92 PRO A N 1
ATOM 710 C CA . PRO A 1 92 ? 6.375 -2.661 11.464 1.00 69.00 92 PRO A CA 1
ATOM 711 C C . PRO A 1 92 ? 7.602 -2.170 10.675 1.00 69.00 92 PRO A C 1
ATOM 713 O O . PRO A 1 92 ? 8.620 -1.876 11.293 1.00 69.00 92 PRO A O 1
ATOM 716 N N . GLN A 1 93 ? 7.538 -2.107 9.344 1.00 67.56 93 GLN A N 1
ATOM 717 C CA . GLN A 1 93 ? 8.612 -1.621 8.470 1.00 67.56 93 GLN A CA 1
ATOM 718 C C . GLN A 1 93 ? 8.351 -0.201 7.932 1.00 67.56 93 GLN A C 1
ATOM 720 O O . GLN A 1 93 ? 9.106 0.283 7.090 1.00 67.56 93 GLN A O 1
ATOM 725 N N . CYS A 1 94 ? 7.315 0.482 8.433 1.00 69.81 94 CYS A N 1
ATOM 726 C CA . CYS A 1 94 ? 6.948 1.821 7.992 1.00 69.81 94 CYS A CA 1
ATOM 727 C C . CYS A 1 94 ? 8.081 2.832 8.247 1.00 69.81 94 CYS A C 1
ATOM 729 O O . CYS A 1 94 ? 8.434 3.109 9.398 1.00 69.81 94 CYS A O 1
ATOM 731 N N . GLY A 1 95 ? 8.603 3.446 7.181 1.00 66.62 95 GLY A N 1
ATOM 732 C CA . GLY A 1 95 ? 9.672 4.449 7.267 1.00 66.62 95 GLY A CA 1
ATOM 733 C C . GLY A 1 95 ? 9.287 5.737 8.012 1.00 66.62 95 GLY A C 1
ATOM 734 O O . GLY A 1 95 ? 10.167 6.434 8.511 1.00 66.62 95 GLY A O 1
ATOM 735 N N . SER A 1 96 ? 7.990 6.038 8.134 1.00 68.19 96 SER A N 1
ATOM 736 C CA . SER A 1 96 ? 7.452 7.187 8.883 1.00 68.19 96 SER A CA 1
ATOM 737 C C . SER A 1 96 ? 6.959 6.832 10.289 1.00 68.19 96 SER A C 1
ATOM 739 O O . SER A 1 96 ? 6.283 7.637 10.928 1.00 68.19 96 SER A O 1
ATOM 741 N N . ALA A 1 97 ? 7.276 5.630 10.784 1.00 72.62 97 ALA A N 1
ATOM 742 C CA . ALA A 1 97 ? 6.824 5.135 12.085 1.00 72.62 97 ALA A CA 1
ATOM 743 C C . ALA A 1 97 ? 5.290 5.156 12.245 1.00 72.62 97 ALA A C 1
ATOM 745 O O . ALA A 1 97 ? 4.771 5.489 13.312 1.00 72.62 97 ALA A O 1
ATOM 746 N N . ASN A 1 98 ? 4.564 4.797 11.180 1.00 73.12 98 ASN A N 1
ATOM 747 C CA . ASN A 1 98 ? 3.097 4.788 11.137 1.00 73.12 98 ASN A CA 1
ATOM 748 C C . ASN A 1 98 ? 2.486 6.137 11.527 1.00 73.12 98 ASN A C 1
ATOM 750 O O . ASN A 1 98 ? 1.435 6.169 12.164 1.00 73.12 98 ASN A O 1
ATOM 754 N N . THR A 1 99 ? 3.179 7.238 11.216 1.00 73.44 99 THR A N 1
ATOM 755 C CA . THR A 1 99 ? 2.731 8.574 11.588 1.00 73.44 99 THR A CA 1
ATOM 756 C C . THR A 1 99 ? 2.691 9.505 10.373 1.00 73.44 99 THR A C 1
ATOM 758 O O . THR A 1 99 ? 3.717 9.702 9.716 1.00 73.44 99 THR A O 1
ATOM 761 N N . PRO A 1 100 ? 1.539 10.141 10.108 1.00 72.38 100 PRO A N 1
ATOM 762 C CA . PRO A 1 100 ? 0.274 9.974 10.833 1.00 72.38 100 PRO A CA 1
ATOM 763 C C . PRO A 1 100 ? -0.505 8.724 10.350 1.00 72.38 100 PRO A C 1
ATOM 765 O O . PRO A 1 100 ? -0.118 8.100 9.359 1.00 72.38 100 PRO A O 1
ATOM 768 N N . LEU A 1 101 ? -1.495 8.269 11.131 1.00 73.50 101 LEU A N 1
ATOM 769 C CA . LEU A 1 101 ? -2.243 7.028 10.884 1.00 73.50 101 LEU A CA 1
ATOM 770 C C . LEU A 1 101 ? -3.727 7.345 10.685 1.00 73.50 101 LEU A C 1
ATOM 772 O O . LEU A 1 101 ? -4.396 7.753 11.633 1.00 73.50 101 LEU A O 1
ATOM 776 N N . ASP A 1 102 ? -4.247 7.091 9.483 1.00 74.69 102 ASP A N 1
ATOM 777 C CA . ASP A 1 102 ? -5.647 7.355 9.143 1.00 74.69 102 ASP A CA 1
ATOM 778 C C . ASP A 1 102 ? -6.335 6.124 8.540 1.00 74.69 102 ASP A C 1
ATOM 780 O O . ASP A 1 102 ? -6.273 5.843 7.338 1.00 74.69 102 ASP A O 1
ATOM 784 N N . LYS A 1 103 ? -7.073 5.394 9.382 1.00 79.75 103 LYS A N 1
ATOM 785 C CA . LYS A 1 103 ? -7.893 4.260 8.938 1.00 79.75 103 LYS A CA 1
ATOM 786 C C . LYS A 1 103 ? -9.024 4.672 7.989 1.00 79.75 103 LYS A C 1
ATOM 788 O O . LYS A 1 103 ? -9.376 3.905 7.088 1.00 79.75 103 LYS A O 1
ATOM 793 N N . LYS A 1 104 ? -9.630 5.846 8.183 1.00 81.56 104 LYS A N 1
ATOM 794 C CA . LYS A 1 104 ? -10.761 6.306 7.356 1.00 81.56 104 LYS A CA 1
ATOM 795 C C . LYS 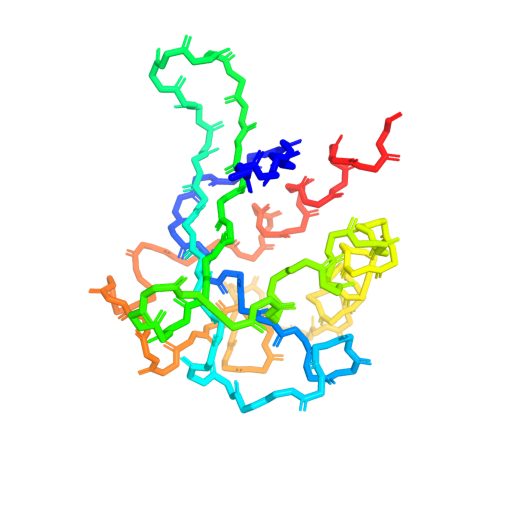A 1 104 ? -10.272 6.669 5.964 1.00 81.56 104 LYS A C 1
ATOM 797 O O . LYS A 1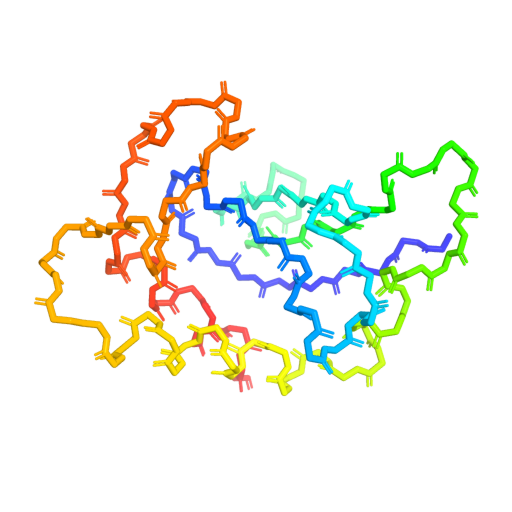 104 ? -10.880 6.246 4.980 1.00 81.56 104 LYS A O 1
ATOM 802 N N . GLY A 1 105 ? -9.152 7.373 5.887 1.00 76.88 105 GLY A N 1
ATOM 803 C CA . GLY A 1 105 ? -8.434 7.630 4.650 1.00 76.88 105 GLY A CA 1
ATOM 804 C C . GLY A 1 105 ? -8.045 6.333 3.936 1.00 76.88 105 GLY A C 1
ATOM 805 O O . GLY A 1 105 ? -8.382 6.153 2.763 1.00 76.88 105 GLY A O 1
ATOM 806 N N . ALA A 1 106 ? -7.479 5.362 4.661 1.00 75.19 106 ALA A N 1
ATOM 807 C CA . ALA A 1 106 ? -7.128 4.043 4.123 1.00 75.19 106 ALA A CA 1
ATOM 808 C C . ALA A 1 106 ? -8.331 3.235 3.584 1.00 75.19 106 ALA A C 1
ATOM 810 O O . ALA A 1 106 ? -8.154 2.369 2.730 1.00 75.19 106 ALA A O 1
ATOM 811 N N . LEU A 1 107 ? -9.561 3.520 4.034 1.00 76.94 107 LEU A N 1
ATOM 812 C CA . LEU A 1 107 ? -10.798 2.963 3.466 1.00 76.94 107 LEU A CA 1
ATOM 813 C C . LEU A 1 107 ? -11.328 3.757 2.277 1.00 76.94 107 LEU A C 1
ATOM 815 O O . LEU A 1 107 ? -11.832 3.169 1.319 1.00 76.94 107 LEU A O 1
ATOM 819 N N . PHE A 1 108 ? -11.281 5.083 2.349 1.00 75.06 108 PHE A N 1
ATOM 820 C CA . PHE A 1 108 ? -11.789 5.961 1.299 1.00 75.06 108 PHE A CA 1
ATOM 821 C C . PHE A 1 108 ? -11.027 5.730 -0.006 1.00 75.06 108 PHE A C 1
ATOM 823 O O . PHE A 1 108 ? -11.621 5.483 -1.056 1.00 75.06 108 PHE A O 1
ATOM 830 N N . PHE A 1 109 ? -9.706 5.694 0.115 1.00 68.31 109 PHE A N 1
ATOM 831 C CA . PHE A 1 109 ? -8.749 5.617 -0.967 1.00 68.31 109 PHE A CA 1
ATOM 832 C C . PHE A 1 109 ? -9.025 4.462 -1.961 1.00 68.31 109 PHE A C 1
ATOM 834 O O . PHE A 1 109 ? -9.420 4.738 -3.099 1.00 68.31 109 PHE A O 1
ATOM 841 N N . PRO A 1 110 ? -8.877 3.178 -1.585 1.00 67.25 110 PRO A N 1
ATOM 842 C CA . PRO A 1 110 ? -9.271 2.038 -2.406 1.00 67.25 110 PRO A CA 1
ATOM 843 C C . PRO A 1 110 ? -10.651 2.128 -3.069 1.00 67.25 110 PRO A C 1
ATOM 845 O O . PRO A 1 110 ? -10.903 1.446 -4.053 1.00 67.25 110 PRO A O 1
ATOM 848 N N . GLY A 1 111 ? -11.585 2.894 -2.503 1.00 64.50 111 GLY A N 1
ATOM 849 C CA . GLY A 1 111 ? -12.950 3.006 -3.020 1.00 64.50 111 GLY A CA 1
ATOM 850 C C . GLY A 1 111 ? -13.043 3.880 -4.251 1.00 64.50 111 GLY A C 1
ATOM 851 O O . GLY A 1 111 ? -13.813 3.568 -5.152 1.00 64.50 111 GLY A O 1
ATOM 852 N N . GLU A 1 112 ? -12.236 4.935 -4.306 1.00 68.81 112 GLU A N 1
ATOM 853 C CA . GLU A 1 112 ? -12.140 5.799 -5.480 1.00 68.81 112 GLU A CA 1
ATOM 854 C C . GLU A 1 112 ? -11.411 5.103 -6.638 1.00 68.81 112 GLU A C 1
ATOM 856 O O . GLU A 1 112 ? -11.760 5.327 -7.788 1.00 68.81 112 GLU A O 1
ATOM 861 N N . LEU A 1 113 ? -10.472 4.199 -6.337 1.00 68.00 113 LEU A N 1
ATOM 862 C CA . LEU A 1 113 ? -9.755 3.375 -7.323 1.00 68.00 113 LEU A CA 1
ATOM 863 C C . LEU A 1 113 ? -10.628 2.359 -8.075 1.00 68.00 113 LEU A C 1
ATOM 865 O O . LEU A 1 113 ? -10.230 1.871 -9.128 1.00 68.00 113 LEU A O 1
ATOM 869 N N . LEU A 1 114 ? -11.746 1.944 -7.475 1.00 68.31 114 LEU A N 1
ATOM 870 C CA . LEU A 1 114 ? -12.610 0.881 -7.999 1.00 68.31 114 LEU A CA 1
ATOM 871 C C . LEU A 1 114 ? -13.793 1.417 -8.823 1.00 68.31 114 LEU A C 1
ATOM 873 O O . LEU A 1 114 ? -14.627 0.612 -9.246 1.00 68.31 114 LEU A O 1
ATOM 877 N N . LYS A 1 115 ? -13.900 2.739 -8.996 1.00 64.06 115 LYS A N 1
ATOM 878 C CA . LYS A 1 115 ? -14.916 3.399 -9.828 1.00 64.06 115 LYS A CA 1
ATOM 879 C C . LYS A 1 115 ? -14.430 3.535 -11.265 1.00 64.06 115 LYS A C 1
ATOM 881 O O . LYS A 1 115 ? -15.284 3.359 -12.160 1.00 64.06 115 LYS A O 1
#

Sequence (115 aa):
MEYYMQAFSGEQVEIRGNPLFSLCDKGDIGGVNYSLHPDFRTPAIFLYDGYEGGIGLTRRVLDTPAEWIRSFREIIGGCASEDGCPSCVQDPQCGSANTPLDKKGALFFPGELLK

InterPro domains:
  IPR018973 MrfA-like Zn-binding domain [PF09369] (15-89)